Protein AF-A0A497SFF9-F1 (afdb_monomer_lite)

Foldseek 3Di:
DDDDDDDPVVVCVVDDDDDPPDDQCPQHEEEAEDDDPVRLCPSLVVQVVVVVVPRRYYEYEYPPVSLVVSCVPDVRYHGDD

Radius of gyration: 15.79 Å; chains: 1; bounding box: 39×29×37 Å

Secondary structure (DSSP, 8-state):
--PPP--GGGHHHHSPPPPTT--TTTT-EEEEE---SS-SSHHHHHHHHHHHHT-SEEEEE--HHHHHHHTTT-TT-EEE-

Sequence (81 aa):
MRVFEIKPTILKKAYKKRDEWCHKYDFGHLLVIGGSKHYSGSPAFNALAALRAGVDLVTIVAPERAANIIASFSPDLIAYP

pLDDT: mean 94.3, std 6.24, range [61.34, 98.62]

Structure (mmCIF, N/CA/C/O backbone):
data_AF-A0A497SFF9-F1
#
_entry.id   AF-A0A497SFF9-F1
#
loop_
_atom_site.group_PDB
_atom_site.id
_atom_site.type_symbol
_atom_site.label_atom_id
_atom_site.label_alt_id
_atom_site.label_comp_id
_atom_site.label_asym_id
_atom_site.label_entity_id
_atom_site.label_seq_id
_atom_site.pdbx_PDB_ins_code
_atom_site.Cartn_x
_atom_site.Cartn_y
_atom_site.Cartn_z
_atom_site.occupancy
_atom_site.B_iso_or_equiv
_atom_site.auth_seq_id
_atom_site.auth_comp_id
_atom_site.auth_asym_id
_atom_site.auth_atom_id
_atom_site.pdbx_PDB_model_num
ATOM 1 N N . MET A 1 1 ? -27.050 18.797 -11.709 1.00 61.34 1 MET A N 1
ATOM 2 C CA . MET A 1 1 ? -25.923 18.186 -10.970 1.00 61.34 1 MET A CA 1
ATOM 3 C C . MET A 1 1 ? -26.150 18.436 -9.486 1.00 61.34 1 MET A C 1
ATOM 5 O O . MET A 1 1 ? -26.270 19.594 -9.112 1.00 61.34 1 MET A O 1
ATOM 9 N N . ARG A 1 2 ? -26.331 17.398 -8.657 1.00 68.94 2 ARG A N 1
ATOM 10 C CA . ARG A 1 2 ? -26.486 17.579 -7.202 1.00 68.94 2 ARG A CA 1
ATOM 11 C C . ARG A 1 2 ? -25.096 17.637 -6.575 1.00 68.94 2 ARG A C 1
ATOM 13 O O . ARG A 1 2 ? -24.361 16.660 -6.655 1.00 68.94 2 ARG A O 1
ATOM 20 N N . VAL A 1 3 ? -24.743 18.784 -6.004 1.00 79.12 3 VAL A N 1
ATOM 21 C CA . VAL A 1 3 ? -23.512 18.956 -5.226 1.00 79.12 3 VAL A CA 1
ATOM 22 C C . VAL A 1 3 ? -23.840 18.608 -3.777 1.00 79.12 3 VAL A C 1
ATOM 24 O O . VAL A 1 3 ? -24.781 19.161 -3.211 1.00 79.12 3 VAL A O 1
ATOM 27 N N . PHE A 1 4 ? -23.099 17.665 -3.200 1.00 81.81 4 PHE A N 1
ATOM 28 C CA . PHE A 1 4 ? -23.215 17.298 -1.792 1.00 81.81 4 PHE A CA 1
ATOM 29 C C . PHE A 1 4 ? -22.051 17.913 -1.018 1.00 81.81 4 PHE A C 1
ATOM 31 O O . PHE A 1 4 ? -20.895 17.765 -1.406 1.00 81.81 4 PHE A O 1
ATOM 38 N N . GLU A 1 5 ? -22.358 18.595 0.080 1.00 86.25 5 GLU A N 1
ATOM 39 C CA . GLU A 1 5 ? -21.353 19.115 1.003 1.00 86.25 5 GLU A CA 1
ATOM 40 C C . GLU A 1 5 ? -20.809 17.974 1.881 1.00 86.25 5 GLU A C 1
ATOM 42 O O . GLU A 1 5 ? -21.574 17.260 2.540 1.00 86.25 5 GLU A O 1
ATOM 47 N N . ILE A 1 6 ? -19.484 17.798 1.913 1.00 88.75 6 ILE A N 1
ATOM 48 C CA . ILE A 1 6 ? -18.835 16.816 2.789 1.00 88.75 6 ILE A CA 1
ATOM 49 C C . ILE A 1 6 ? -18.736 17.401 4.200 1.00 88.75 6 ILE A C 1
ATOM 51 O O . ILE A 1 6 ? -17.885 18.240 4.483 1.00 88.75 6 ILE A O 1
ATOM 55 N N . LYS A 1 7 ? -19.594 16.928 5.108 1.00 91.06 7 LYS A N 1
ATOM 56 C CA . LYS A 1 7 ? -19.529 17.273 6.536 1.00 91.06 7 LYS A CA 1
ATOM 57 C C . LYS A 1 7 ? -18.659 16.268 7.304 1.00 91.06 7 LYS A C 1
ATOM 59 O O . LYS A 1 7 ? -18.718 15.073 6.994 1.00 91.06 7 LYS A O 1
ATOM 64 N N . PRO A 1 8 ? -17.938 16.679 8.370 1.00 87.81 8 PRO A N 1
ATOM 65 C CA . PRO A 1 8 ? -17.091 15.781 9.171 1.00 87.81 8 PRO A CA 1
ATOM 66 C C . PRO A 1 8 ? -17.816 14.547 9.726 1.00 87.81 8 PRO A C 1
ATOM 68 O O . PRO A 1 8 ? -17.214 13.498 9.942 1.00 87.81 8 PRO A O 1
ATOM 71 N N . THR A 1 9 ? -19.136 14.630 9.905 1.00 88.94 9 THR A N 1
ATOM 72 C CA . THR A 1 9 ? -19.996 13.511 10.314 1.00 88.94 9 THR A CA 1
ATOM 73 C C . THR A 1 9 ? -19.917 12.294 9.389 1.00 88.94 9 THR A C 1
ATOM 75 O O . THR A 1 9 ? -20.196 11.182 9.833 1.00 88.94 9 THR A O 1
ATOM 78 N N . ILE A 1 10 ? -19.541 12.473 8.117 1.00 90.56 10 ILE A N 1
ATOM 79 C CA . ILE A 1 10 ? -19.368 11.373 7.156 1.00 90.56 10 ILE A CA 1
ATOM 80 C C . ILE A 1 10 ? -18.182 10.483 7.548 1.00 90.56 10 ILE A C 1
ATOM 82 O O . ILE A 1 10 ? -18.251 9.270 7.359 1.00 90.56 10 ILE A O 1
ATOM 86 N N . LEU A 1 11 ? -17.138 11.043 8.169 1.00 86.56 11 LEU A N 1
ATOM 87 C CA . LEU A 1 11 ? -15.938 10.290 8.540 1.00 86.56 11 LEU A CA 1
ATOM 88 C C . LEU A 1 11 ? -16.252 9.159 9.523 1.00 86.56 11 LEU A C 1
ATOM 90 O O . LEU A 1 11 ? -15.763 8.053 9.338 1.00 86.56 11 LEU A O 1
ATOM 94 N N . LYS A 1 12 ? -17.148 9.388 10.495 1.00 86.06 12 LYS A N 1
ATOM 95 C CA . LYS A 1 12 ? -17.603 8.343 11.435 1.00 86.06 12 LYS A CA 1
ATOM 96 C C . LYS A 1 12 ? -18.356 7.197 10.749 1.00 86.06 12 LYS A C 1
ATOM 98 O O . LYS A 1 12 ? -18.420 6.100 11.291 1.00 86.06 12 LYS A O 1
ATOM 103 N N . LYS A 1 13 ? -18.965 7.455 9.586 1.00 87.00 1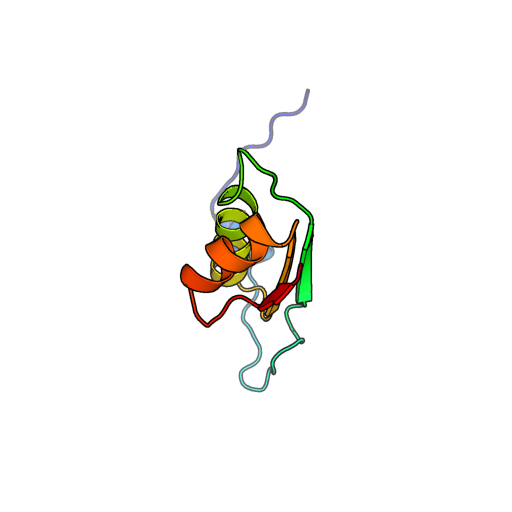3 LYS A N 1
ATOM 104 C CA . LYS A 1 13 ? -19.661 6.430 8.794 1.00 87.00 13 LYS A CA 1
ATOM 105 C C . LYS A 1 13 ? -18.688 5.638 7.921 1.00 87.00 13 LYS A C 1
ATOM 107 O O . LYS A 1 13 ? -18.875 4.436 7.769 1.00 87.00 13 LYS A O 1
ATOM 112 N N . ALA A 1 14 ? -17.680 6.311 7.364 1.00 87.06 14 ALA A N 1
ATOM 113 C CA . ALA A 1 14 ? -16.668 5.703 6.505 1.00 87.06 14 ALA A CA 1
ATOM 114 C C . ALA A 1 14 ? -15.628 4.894 7.302 1.00 87.06 14 ALA A C 1
ATOM 116 O O . ALA A 1 14 ? -15.318 3.767 6.932 1.00 87.06 14 ALA A O 1
ATOM 117 N N . TYR A 1 15 ? -15.141 5.434 8.423 1.00 87.56 15 TYR A N 1
ATOM 118 C CA . TYR A 1 15 ? -14.127 4.813 9.276 1.00 87.56 15 TYR A CA 1
ATOM 119 C C . TYR A 1 15 ? -14.761 4.302 10.570 1.00 87.56 15 TYR A C 1
ATOM 121 O O . TYR A 1 15 ? -14.947 5.045 11.536 1.00 87.56 15 TYR A O 1
ATOM 129 N N 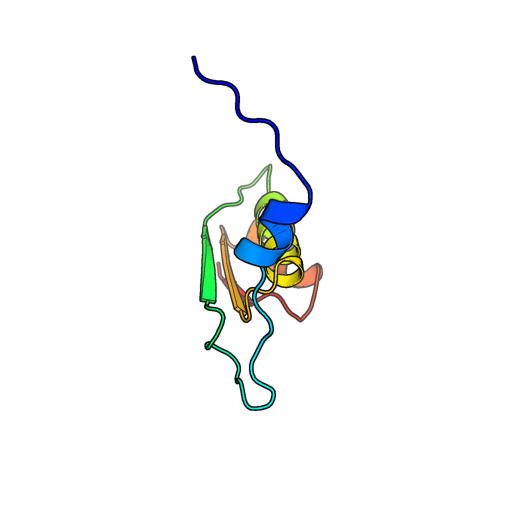. LYS A 1 16 ? -15.118 3.017 10.580 1.00 89.12 16 LYS A N 1
ATOM 130 C CA . LYS A 1 16 ? -15.629 2.337 11.777 1.00 89.12 16 LYS A CA 1
ATOM 131 C C . LYS A 1 16 ? -14.473 1.946 12.702 1.00 89.12 16 LYS A C 1
ATOM 133 O O . LYS A 1 16 ? -13.353 1.727 12.242 1.00 89.12 16 LYS A O 1
ATOM 138 N N . LYS A 1 17 ? -14.752 1.837 14.006 1.00 91.88 17 LYS A N 1
ATOM 139 C CA . LYS A 1 17 ? -13.789 1.289 14.973 1.00 91.88 17 LYS A CA 1
ATOM 140 C C . LYS A 1 17 ? -13.450 -0.151 14.563 1.00 91.88 17 LYS A C 1
ATOM 142 O O . LYS A 1 17 ? -14.358 -0.912 14.233 1.00 91.88 17 LYS A O 1
ATOM 147 N N . ARG A 1 18 ? -12.161 -0.493 14.574 1.00 93.50 18 ARG A N 1
ATOM 148 C CA . ARG A 1 18 ? -11.680 -1.861 14.347 1.00 93.50 18 ARG A CA 1
ATOM 149 C C . ARG A 1 18 ? -11.877 -2.704 15.601 1.00 93.50 18 ARG A C 1
ATOM 151 O O . ARG A 1 18 ? -11.807 -2.166 16.708 1.00 93.50 18 ARG A O 1
ATOM 158 N N . ASP A 1 19 ? -12.128 -3.993 15.408 1.00 95.31 19 ASP A N 1
ATOM 159 C CA . ASP A 1 19 ? -12.059 -4.965 16.498 1.00 95.31 19 ASP A CA 1
ATOM 160 C C . ASP A 1 19 ? -10.628 -4.998 17.064 1.00 95.31 19 ASP A C 1
ATOM 162 O O . ASP A 1 19 ? -9.667 -4.751 16.338 1.00 95.31 19 ASP A O 1
ATOM 166 N N . GLU A 1 20 ? -10.479 -5.264 18.357 1.00 95.88 20 GLU A N 1
ATOM 167 C CA . GLU A 1 20 ? -9.168 -5.392 19.004 1.00 95.88 20 GLU A CA 1
ATOM 168 C C . GLU A 1 20 ? -8.460 -6.688 18.590 1.00 95.88 20 GLU A C 1
ATOM 170 O O . GLU A 1 20 ? -7.232 -6.745 18.589 1.00 95.88 20 GLU A O 1
ATOM 175 N N . TRP A 1 21 ? -9.229 -7.698 18.177 1.00 96.12 21 TRP A N 1
ATOM 176 C CA . TRP A 1 21 ? -8.738 -9.011 17.760 1.00 96.12 21 TRP A CA 1
ATOM 177 C C . TRP A 1 21 ? -8.717 -9.191 16.239 1.00 96.12 21 TRP A C 1
ATOM 179 O O . TRP A 1 21 ? -8.660 -10.317 15.755 1.00 96.12 21 TRP A O 1
ATOM 189 N N . CYS A 1 22 ? -8.765 -8.099 15.472 1.00 96.12 22 CYS A N 1
ATOM 190 C CA . CYS A 1 22 ? -8.635 -8.164 14.019 1.00 96.12 22 CYS A CA 1
ATOM 191 C C . CYS A 1 22 ? -7.214 -8.554 13.575 1.00 96.12 22 CYS A C 1
ATOM 193 O O . CYS A 1 22 ? -6.224 -8.300 14.268 1.00 96.12 22 CYS A O 1
ATOM 195 N N . HIS A 1 23 ? -7.102 -9.106 12.373 1.00 94.81 23 HIS A N 1
ATOM 196 C CA . HIS A 1 23 ? -5.864 -9.590 11.780 1.00 94.81 23 HIS A CA 1
ATOM 197 C C . HIS A 1 23 ? -5.576 -8.925 10.432 1.00 94.81 23 HIS A C 1
ATOM 199 O O . HIS A 1 23 ? -6.422 -8.254 9.842 1.00 94.81 23 HIS A O 1
ATOM 205 N N . LYS A 1 24 ? -4.357 -9.138 9.916 1.00 92.31 24 LYS A N 1
ATOM 206 C CA . LYS A 1 24 ? -4.063 -8.817 8.514 1.00 92.31 24 LYS A CA 1
ATOM 207 C C . LYS A 1 24 ? -5.071 -9.538 7.617 1.00 92.31 24 LYS A C 1
ATOM 209 O O . LYS A 1 24 ? -5.357 -10.704 7.868 1.00 92.31 24 LYS A O 1
ATOM 214 N N . TYR A 1 25 ? -5.494 -8.862 6.552 1.00 94.56 25 TYR A N 1
ATOM 215 C CA . TYR A 1 25 ? -6.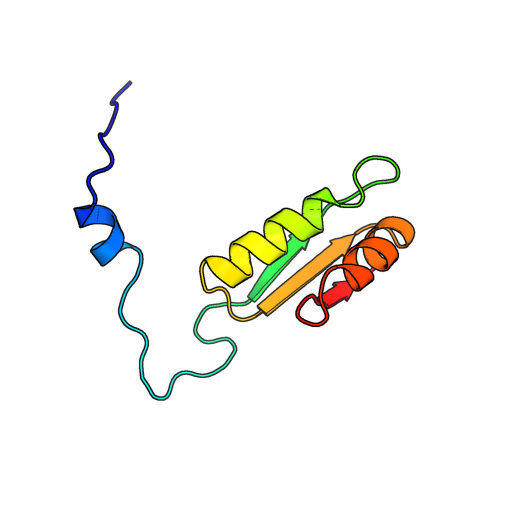520 -9.263 5.580 1.00 94.56 25 TYR A CA 1
ATOM 216 C C . TYR A 1 25 ? -7.967 -8.952 5.987 1.00 94.56 25 TYR A C 1
ATOM 218 O O . TYR A 1 25 ? -8.818 -8.927 5.096 1.00 94.56 25 TYR A O 1
ATOM 226 N N . ASP A 1 26 ? -8.256 -8.602 7.245 1.00 95.88 26 ASP A N 1
ATOM 227 C CA . ASP A 1 26 ? -9.612 -8.19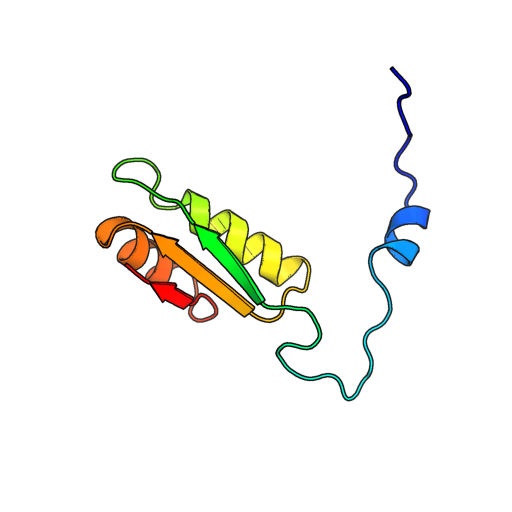9 7.654 1.00 95.88 26 ASP A CA 1
ATOM 228 C C . ASP A 1 26 ? -10.035 -6.854 7.044 1.00 95.88 26 ASP A C 1
ATOM 230 O O . ASP A 1 26 ? -11.222 -6.610 6.815 1.00 95.88 26 ASP A O 1
ATOM 234 N N . PHE A 1 27 ? -9.072 -5.980 6.734 1.00 95.50 27 PHE A N 1
ATOM 235 C CA . PHE A 1 27 ? -9.306 -4.672 6.108 1.00 95.50 27 PHE A CA 1
ATOM 236 C C . PHE A 1 27 ? -8.841 -4.623 4.651 1.00 95.50 27 PHE A C 1
ATOM 238 O O . PHE A 1 27 ? -8.659 -3.549 4.072 1.00 95.50 27 PHE A O 1
ATOM 245 N N . GLY A 1 28 ? -8.720 -5.802 4.041 1.00 95.69 28 GLY A N 1
ATOM 246 C CA . GLY A 1 28 ? -8.541 -5.977 2.611 1.00 95.69 28 GLY A CA 1
ATOM 247 C C . GLY A 1 28 ? -7.094 -5.934 2.134 1.00 95.69 28 GLY A C 1
ATOM 248 O O . GLY A 1 28 ? -6.165 -5.493 2.814 1.00 95.69 28 GLY A O 1
ATOM 249 N N . HIS A 1 29 ? -6.935 -6.405 0.902 1.00 97.44 29 HIS A N 1
ATOM 250 C CA . HIS A 1 29 ? -5.682 -6.431 0.164 1.00 97.44 29 HIS A CA 1
ATOM 251 C C . HIS A 1 29 ? -5.897 -5.721 -1.169 1.00 97.44 29 HIS A C 1
ATOM 253 O O . HIS A 1 29 ? -6.723 -6.138 -1.982 1.00 97.44 29 HIS A O 1
ATOM 259 N N . LEU A 1 30 ? -5.189 -4.614 -1.372 1.00 98.12 30 LEU A N 1
ATOM 260 C CA . LEU A 1 30 ? -5.287 -3.812 -2.585 1.00 98.12 30 LEU A CA 1
ATOM 261 C C . LEU A 1 30 ? -4.224 -4.237 -3.599 1.00 98.12 30 LEU A C 1
ATOM 263 O O . LEU A 1 30 ? -3.043 -4.328 -3.268 1.00 98.12 30 LEU A O 1
ATOM 267 N N . LEU A 1 31 ? -4.636 -4.400 -4.855 1.00 98.38 31 LEU A N 1
ATOM 268 C CA . LEU A 1 31 ? -3.735 -4.517 -5.996 1.00 98.38 31 LEU A CA 1
ATOM 269 C C . LEU A 1 31 ? -3.695 -3.188 -6.761 1.00 98.38 31 LEU A C 1
ATOM 271 O O . LEU A 1 31 ? -4.718 -2.726 -7.265 1.00 98.38 31 LEU A O 1
ATOM 275 N N . VAL A 1 32 ? -2.514 -2.585 -6.871 1.00 98.38 32 VAL A N 1
ATOM 276 C CA . VAL A 1 32 ? -2.267 -1.394 -7.693 1.00 98.38 32 VAL A CA 1
ATOM 277 C C . VAL A 1 32 ? -1.526 -1.824 -8.950 1.00 98.38 32 VAL A C 1
ATOM 279 O O . VAL A 1 32 ? -0.394 -2.291 -8.874 1.00 98.38 32 VAL A O 1
ATOM 282 N N . ILE A 1 33 ? -2.144 -1.642 -10.114 1.00 98.25 33 ILE A N 1
ATOM 283 C CA . ILE A 1 33 ? -1.514 -1.939 -11.404 1.00 98.25 33 ILE A CA 1
ATOM 284 C C . ILE A 1 33 ? -1.160 -0.621 -12.074 1.00 98.25 33 ILE A C 1
ATOM 286 O O . ILE A 1 33 ? -2.032 0.213 -12.322 1.00 98.25 33 ILE A O 1
ATOM 290 N N . GLY A 1 34 ? 0.116 -0.420 -12.373 1.00 96.50 34 GLY A N 1
ATOM 291 C CA . GLY A 1 34 ? 0.543 0.779 -13.074 1.00 96.50 34 GLY A CA 1
ATOM 292 C C . GLY A 1 34 ? 2.034 1.021 -12.979 1.00 96.50 34 GLY A C 1
ATOM 293 O O . GLY A 1 34 ? 2.791 0.221 -12.451 1.00 96.50 34 GLY A O 1
ATOM 294 N N . GLY A 1 35 ? 2.455 2.178 -13.474 1.00 96.88 35 GLY A N 1
ATOM 295 C CA . GLY A 1 35 ? 3.865 2.509 -13.609 1.00 96.88 35 GLY A CA 1
ATOM 296 C C . GLY A 1 35 ? 4.335 2.345 -15.045 1.00 96.88 35 GLY A C 1
ATOM 297 O O . GLY A 1 35 ? 3.744 1.640 -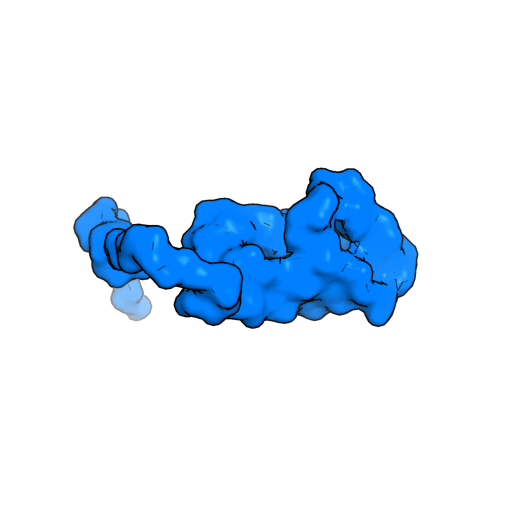15.861 1.00 96.88 35 GLY A O 1
ATOM 298 N N . SER A 1 36 ? 5.386 3.076 -15.386 1.00 96.88 36 SER A N 1
ATOM 299 C CA . SER A 1 36 ? 5.946 3.069 -16.733 1.00 96.88 36 SER A CA 1
ATOM 300 C C . SER A 1 36 ? 7.407 3.500 -16.708 1.00 96.88 36 SER A C 1
ATOM 302 O O . SER A 1 36 ? 7.974 3.812 -15.656 1.00 96.88 36 SER A O 1
ATOM 304 N N . LYS A 1 37 ? 8.020 3.586 -17.892 1.00 95.00 37 LYS A N 1
ATOM 305 C CA . LYS A 1 37 ? 9.353 4.176 -18.055 1.00 95.00 37 LYS A CA 1
ATOM 306 C C . LYS A 1 37 ? 9.432 5.607 -17.498 1.00 95.00 37 LYS A C 1
ATOM 308 O O . LYS A 1 37 ? 10.456 5.976 -16.929 1.00 95.00 37 LYS A O 1
ATOM 313 N N . HIS A 1 38 ? 8.366 6.394 -17.621 1.00 96.06 38 HIS A N 1
ATOM 314 C CA . HIS A 1 38 ? 8.356 7.796 -17.190 1.00 96.06 38 HIS A CA 1
ATOM 315 C C . HIS A 1 38 ? 7.696 8.000 -15.822 1.00 96.06 38 HIS A C 1
ATOM 317 O O . HIS A 1 38 ? 8.146 8.841 -15.052 1.00 96.06 38 HIS A O 1
ATOM 323 N N . TYR A 1 39 ? 6.680 7.202 -15.487 1.00 96.62 39 TYR A N 1
ATOM 324 C CA . TYR A 1 39 ? 5.878 7.371 -14.273 1.00 96.62 39 TYR A CA 1
ATOM 325 C C . TYR A 1 39 ? 6.105 6.229 -13.281 1.00 96.62 39 TYR A C 1
ATOM 327 O O . TYR A 1 39 ? 5.164 5.559 -12.866 1.00 96.62 39 TYR A O 1
ATOM 335 N N . SER A 1 40 ? 7.359 5.982 -12.901 1.00 96.56 40 SER A N 1
ATOM 336 C CA . SER A 1 40 ? 7.714 4.871 -12.006 1.00 96.56 40 SER A CA 1
ATOM 337 C C . SER A 1 40 ? 7.194 5.041 -10.576 1.00 96.56 40 SER A C 1
ATOM 339 O O . SER A 1 40 ? 6.846 4.054 -9.950 1.00 96.56 40 SER A O 1
ATOM 341 N N . GLY A 1 41 ? 7.106 6.269 -10.056 1.00 95.62 41 GLY A N 1
ATOM 342 C CA . GLY A 1 41 ? 6.712 6.514 -8.658 1.00 95.62 41 GLY A CA 1
ATOM 343 C C . GLY A 1 41 ? 5.203 6.599 -8.401 1.00 95.62 41 GLY A C 1
ATOM 344 O O . GLY A 1 41 ? 4.770 6.497 -7.257 1.00 95.62 41 GLY A O 1
ATOM 345 N N . SER A 1 42 ? 4.380 6.777 -9.441 1.00 96.81 42 SER A N 1
ATOM 346 C CA . SER A 1 42 ? 2.932 6.990 -9.271 1.00 96.81 42 SER A CA 1
ATOM 347 C C . SER A 1 42 ? 2.222 5.837 -8.535 1.00 96.81 42 SER A C 1
ATOM 349 O O . SER A 1 42 ? 1.445 6.123 -7.620 1.00 96.81 42 SER A O 1
ATOM 351 N N . PRO A 1 43 ? 2.501 4.549 -8.828 1.00 98.12 43 PRO A N 1
ATOM 352 C CA . PRO A 1 43 ? 1.897 3.444 -8.082 1.00 98.12 43 PRO A CA 1
ATOM 353 C C . PRO A 1 43 ? 2.278 3.425 -6.595 1.00 98.12 43 PRO A C 1
ATOM 355 O O . PRO A 1 43 ? 1.433 3.099 -5.763 1.00 98.12 43 PRO A O 1
ATOM 358 N N . ALA A 1 44 ? 3.506 3.834 -6.244 1.00 97.81 44 ALA A N 1
ATOM 359 C CA . ALA A 1 44 ? 3.955 3.895 -4.852 1.00 97.81 44 ALA A CA 1
ATOM 360 C C . ALA A 1 44 ? 3.112 4.874 -4.023 1.00 97.81 44 ALA A C 1
ATOM 362 O O . ALA A 1 44 ? 2.710 4.548 -2.910 1.00 97.81 44 ALA A O 1
ATOM 363 N N . PHE A 1 45 ? 2.783 6.053 -4.567 1.00 97.56 45 PHE A N 1
ATOM 364 C CA . PHE A 1 45 ? 1.948 7.028 -3.857 1.00 97.56 45 PHE A CA 1
ATOM 365 C C . PHE A 1 45 ? 0.530 6.515 -3.601 1.00 97.56 45 PHE A C 1
ATOM 367 O O . PHE A 1 45 ? 0.013 6.698 -2.501 1.00 97.56 45 PHE A O 1
ATOM 374 N N . ASN A 1 46 ? -0.072 5.828 -4.576 1.00 98.00 46 ASN A N 1
ATOM 375 C CA . ASN A 1 46 ? -1.379 5.194 -4.388 1.00 98.00 46 ASN A CA 1
ATOM 376 C C . ASN A 1 46 ? -1.329 4.136 -3.278 1.00 98.00 46 ASN A C 1
ATOM 378 O O . ASN A 1 46 ? -2.201 4.108 -2.412 1.00 98.00 46 ASN A O 1
ATOM 382 N N . ALA A 1 47 ? -0.286 3.305 -3.267 1.00 98.19 47 ALA A N 1
ATOM 383 C CA . ALA A 1 47 ? -0.128 2.258 -2.268 1.00 98.19 47 ALA A CA 1
ATOM 384 C C . ALA A 1 47 ? 0.108 2.811 -0.856 1.00 98.19 47 ALA A C 1
ATOM 386 O O . ALA A 1 47 ? -0.551 2.393 0.093 1.00 98.19 47 ALA A O 1
ATOM 387 N N . LEU A 1 48 ? 0.985 3.806 -0.712 1.00 98.12 48 LEU A N 1
ATOM 388 C CA . LEU A 1 48 ? 1.240 4.462 0.572 1.00 98.12 48 LEU A CA 1
ATOM 389 C C . LEU A 1 48 ? -0.008 5.183 1.096 1.00 98.12 48 LEU A C 1
ATOM 391 O O . LEU A 1 48 ? -0.308 5.103 2.287 1.00 98.12 48 LEU A O 1
ATOM 395 N N . ALA A 1 49 ? -0.765 5.850 0.219 1.00 98.12 49 ALA A N 1
ATOM 396 C CA . ALA A 1 49 ? -2.035 6.467 0.591 1.00 98.12 49 ALA A CA 1
ATOM 397 C C . ALA A 1 49 ? -3.063 5.419 1.051 1.00 98.12 49 ALA A C 1
ATOM 399 O O . ALA A 1 49 ? -3.748 5.640 2.048 1.00 98.12 49 ALA A O 1
ATOM 400 N N . ALA A 1 50 ? -3.133 4.265 0.383 1.00 97.56 50 ALA A N 1
ATOM 401 C CA . ALA A 1 50 ? -4.020 3.170 0.766 1.00 97.56 50 ALA A CA 1
ATOM 402 C C . ALA A 1 50 ? -3.664 2.576 2.139 1.00 97.56 50 ALA A C 1
ATOM 404 O O . ALA A 1 50 ? -4.551 2.413 2.977 1.00 97.56 50 ALA A O 1
ATOM 405 N N . LEU A 1 51 ? -2.375 2.338 2.413 1.00 97.00 51 LEU A N 1
ATOM 406 C CA . LEU A 1 51 ? -1.911 1.901 3.736 1.00 97.00 51 LEU A CA 1
ATOM 407 C C . LEU A 1 51 ? -2.288 2.922 4.821 1.00 97.00 51 LEU A C 1
ATOM 409 O O . LEU A 1 51 ? -2.807 2.558 5.873 1.00 97.00 51 LEU A O 1
ATOM 413 N N . ARG A 1 52 ? -2.115 4.225 4.549 1.00 96.00 52 ARG A N 1
ATOM 414 C CA . ARG A 1 52 ? -2.529 5.301 5.471 1.00 96.00 52 ARG A CA 1
ATOM 415 C C . ARG A 1 52 ? -4.043 5.379 5.672 1.00 96.00 52 ARG A C 1
ATOM 417 O O . ARG A 1 52 ? -4.478 5.756 6.756 1.00 96.00 52 ARG A O 1
ATOM 424 N N . ALA A 1 53 ? -4.834 5.019 4.664 1.00 94.62 53 ALA A N 1
ATOM 425 C CA . ALA A 1 53 ? -6.288 4.915 4.767 1.00 94.62 53 ALA A CA 1
ATOM 426 C C . ALA A 1 53 ? -6.749 3.654 5.527 1.00 94.62 53 ALA A C 1
ATOM 428 O O . ALA A 1 53 ? -7.922 3.552 5.886 1.00 94.62 53 ALA A O 1
ATOM 429 N N . GLY A 1 54 ? -5.835 2.719 5.809 1.00 94.69 54 GLY A N 1
ATOM 430 C CA . GLY A 1 54 ? -6.093 1.523 6.600 1.00 94.69 54 GLY A CA 1
ATOM 431 C C . GLY A 1 54 ? -6.261 0.236 5.792 1.00 94.69 54 GLY A C 1
ATOM 432 O O . GLY A 1 54 ? -6.790 -0.733 6.325 1.00 94.69 54 GLY A O 1
ATOM 433 N N . VAL A 1 55 ? -5.839 0.178 4.532 1.00 96.69 55 VAL A N 1
ATOM 434 C CA . VAL A 1 55 ? -5.715 -1.125 3.860 1.00 96.69 55 VAL A CA 1
ATOM 435 C C . VAL A 1 55 ? -4.600 -1.922 4.544 1.00 96.69 55 VAL A C 1
ATOM 437 O O . VAL A 1 55 ? -3.549 -1.357 4.841 1.00 96.69 55 VAL A O 1
ATOM 440 N N . ASP A 1 56 ? -4.809 -3.215 4.797 1.00 96.62 56 ASP A N 1
ATOM 441 C CA . ASP A 1 56 ? -3.815 -4.018 5.523 1.00 96.62 56 ASP A CA 1
ATOM 442 C C . ASP A 1 56 ? -2.593 -4.346 4.671 1.00 96.62 56 ASP A C 1
ATOM 444 O O . ASP A 1 56 ? -1.465 -4.375 5.165 1.00 96.62 56 ASP A O 1
ATOM 448 N N . LEU A 1 57 ? -2.825 -4.644 3.393 1.00 97.31 57 LEU A N 1
ATOM 449 C CA . LEU A 1 57 ? -1.790 -5.049 2.454 1.00 97.31 57 LEU A CA 1
ATOM 450 C C . LEU A 1 57 ? -1.992 -4.370 1.113 1.00 97.31 57 LEU A C 1
ATOM 452 O O . LEU A 1 57 ? -3.114 -4.249 0.617 1.00 97.31 57 LEU A O 1
ATOM 456 N N . VAL A 1 58 ? -0.885 -3.986 0.487 1.00 98.12 58 VAL A N 1
ATOM 457 C CA . VAL A 1 58 ? -0.899 -3.479 -0.880 1.00 98.12 58 VAL A CA 1
ATOM 458 C C . VAL A 1 58 ? 0.164 -4.193 -1.696 1.00 98.12 58 VAL A C 1
ATOM 460 O O . VAL A 1 58 ? 1.342 -4.188 -1.342 1.00 98.12 58 VAL A O 1
ATOM 463 N N . THR A 1 59 ? -0.264 -4.785 -2.806 1.00 98.31 59 THR A N 1
ATOM 464 C CA . THR A 1 59 ? 0.622 -5.314 -3.839 1.00 98.31 59 THR A CA 1
ATOM 465 C C . THR A 1 59 ? 0.580 -4.401 -5.045 1.00 98.31 59 THR A C 1
ATOM 467 O O . THR A 1 59 ? -0.480 -3.936 -5.457 1.00 98.31 59 THR A O 1
ATOM 470 N N . ILE A 1 60 ? 1.744 -4.135 -5.612 1.00 98.62 60 ILE A N 1
ATOM 471 C CA . ILE A 1 60 ? 1.919 -3.277 -6.769 1.00 98.62 60 ILE A CA 1
ATOM 472 C C . ILE A 1 60 ? 2.468 -4.142 -7.893 1.00 98.62 60 ILE A C 1
ATOM 474 O O . ILE A 1 60 ? 3.488 -4.795 -7.705 1.00 98.62 60 ILE A O 1
ATOM 478 N N . VAL A 1 61 ? 1.806 -4.129 -9.045 1.00 98.56 61 VAL A N 1
ATOM 479 C CA . VAL A 1 61 ? 2.289 -4.774 -10.271 1.00 98.56 61 VAL A CA 1
ATOM 480 C C . VAL A 1 61 ? 2.653 -3.679 -11.262 1.00 98.56 61 VAL A C 1
ATOM 482 O O . VAL A 1 61 ? 1.808 -2.859 -11.638 1.00 98.56 61 VAL A O 1
ATOM 485 N N . ALA A 1 62 ? 3.924 -3.632 -11.641 1.00 98.38 62 ALA A N 1
ATOM 486 C CA . ALA A 1 62 ? 4.498 -2.561 -12.442 1.00 98.38 62 ALA A CA 1
ATOM 487 C C . ALA A 1 62 ? 5.649 -3.104 -13.290 1.00 98.38 62 ALA A C 1
ATOM 489 O O . ALA A 1 62 ? 6.363 -3.954 -12.788 1.00 98.38 62 ALA A O 1
ATOM 490 N N . PRO A 1 63 ? 5.941 -2.558 -14.488 1.00 98.38 63 PRO A N 1
ATOM 491 C CA . PRO A 1 63 ? 7.102 -2.991 -15.265 1.00 98.38 63 PRO A CA 1
ATOM 492 C C . PRO A 1 63 ? 8.380 -3.012 -14.418 1.00 98.38 63 PRO A C 1
ATOM 494 O O . PRO A 1 63 ? 8.604 -2.073 -13.656 1.00 98.38 63 PRO A O 1
ATOM 497 N N . GLU A 1 64 ? 9.238 -4.015 -14.601 1.00 98.12 64 GLU A N 1
ATOM 498 C CA . GLU A 1 64 ? 10.389 -4.320 -13.731 1.00 98.12 64 GLU A CA 1
ATOM 499 C C . GLU A 1 64 ? 11.174 -3.097 -13.227 1.00 98.12 64 GLU A C 1
ATOM 501 O O . GLU A 1 64 ? 11.378 -2.927 -12.026 1.00 98.12 64 GLU A O 1
ATOM 506 N N . ARG A 1 65 ? 11.559 -2.174 -14.119 1.00 97.44 65 ARG A N 1
ATOM 507 C CA . ARG A 1 65 ? 12.261 -0.943 -13.716 1.00 97.44 65 ARG A CA 1
ATOM 508 C C . ARG A 1 65 ? 11.458 -0.111 -12.710 1.00 97.44 65 ARG A C 1
ATOM 510 O O . ARG A 1 65 ? 12.036 0.448 -11.783 1.00 97.44 65 ARG A O 1
ATOM 517 N N . ALA A 1 66 ? 10.154 0.040 -12.927 1.00 98.25 66 ALA A N 1
ATOM 518 C CA . ALA A 1 66 ? 9.280 0.751 -12.006 1.00 98.25 66 ALA A CA 1
ATOM 519 C C . ALA A 1 66 ? 9.112 -0.031 -10.698 1.00 98.25 66 ALA A C 1
ATOM 521 O O . ALA A 1 66 ? 9.292 0.577 -9.649 1.00 98.25 66 ALA A O 1
ATOM 522 N N . ALA A 1 67 ? 8.863 -1.345 -10.744 1.00 98.25 67 ALA A N 1
ATOM 523 C CA . ALA A 1 67 ? 8.749 -2.182 -9.545 1.00 98.25 67 ALA A CA 1
ATOM 524 C C . ALA A 1 67 ? 9.999 -2.094 -8.650 1.00 98.25 67 ALA A C 1
ATOM 526 O O . ALA A 1 67 ? 9.874 -1.842 -7.454 1.00 98.25 67 ALA A O 1
ATOM 527 N N . ASN A 1 68 ? 11.199 -2.172 -9.235 1.00 97.56 68 ASN A N 1
ATOM 528 C CA . ASN A 1 68 ? 12.467 -2.050 -8.507 1.00 97.56 68 ASN A CA 1
ATOM 529 C C . ASN A 1 68 ? 12.642 -0.677 -7.839 1.00 97.56 68 ASN A C 1
ATOM 531 O O . ASN A 1 68 ? 13.136 -0.587 -6.719 1.00 97.56 68 ASN A O 1
ATOM 535 N N . ILE A 1 69 ? 12.220 0.403 -8.508 1.00 97.81 69 ILE A N 1
ATOM 536 C CA . ILE A 1 69 ? 12.235 1.750 -7.918 1.00 97.81 69 ILE A CA 1
ATOM 537 C C . ILE A 1 69 ? 11.194 1.853 -6.799 1.00 97.81 69 ILE A C 1
ATOM 539 O O . ILE A 1 69 ? 11.481 2.410 -5.751 1.00 97.81 69 ILE A O 1
ATOM 543 N N . ILE A 1 70 ? 9.989 1.325 -7.003 1.00 98.12 70 ILE A N 1
ATOM 544 C CA . ILE A 1 70 ? 8.905 1.366 -6.015 1.00 98.12 70 ILE A CA 1
ATOM 545 C C . ILE A 1 70 ? 9.294 0.593 -4.746 1.00 98.12 70 ILE A C 1
ATOM 547 O O . ILE A 1 70 ? 9.026 1.069 -3.644 1.00 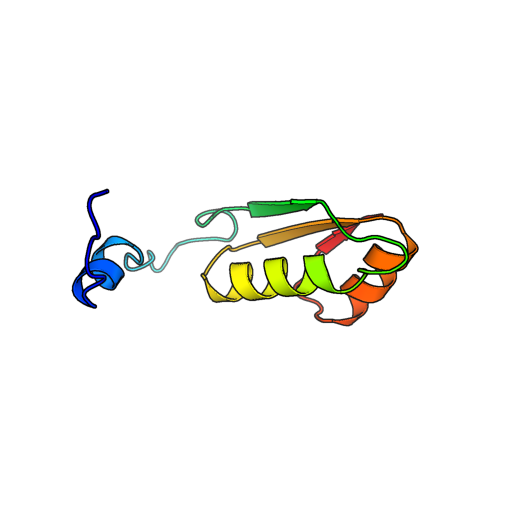98.12 70 ILE A O 1
ATOM 551 N N . ALA A 1 71 ? 9.970 -0.550 -4.887 1.00 97.50 71 ALA A N 1
ATOM 552 C CA . ALA A 1 71 ? 10.437 -1.372 -3.771 1.00 97.50 71 ALA A CA 1
ATOM 553 C C . ALA A 1 71 ? 11.392 -0.628 -2.818 1.00 97.50 71 ALA A C 1
ATOM 555 O O . ALA A 1 71 ? 11.510 -1.008 -1.656 1.00 97.50 71 ALA A O 1
ATOM 556 N N . SER A 1 72 ? 12.057 0.444 -3.269 1.00 96.88 72 SER A N 1
ATOM 557 C CA . SER A 1 72 ? 12.953 1.236 -2.416 1.00 96.88 72 SER A CA 1
ATOM 558 C C . SER A 1 72 ? 12.245 2.313 -1.585 1.00 96.88 72 SER A C 1
ATOM 560 O O . SER A 1 72 ? 12.880 2.923 -0.727 1.00 96.88 72 SER A O 1
ATOM 562 N N . PHE A 1 73 ? 10.945 2.559 -1.803 1.00 96.75 73 PHE A N 1
ATOM 563 C CA . PHE A 1 73 ? 10.214 3.629 -1.110 1.00 96.75 73 PHE A CA 1
ATOM 564 C C . PHE A 1 73 ? 9.845 3.257 0.332 1.00 96.75 73 PHE A C 1
ATOM 566 O O . PHE A 1 73 ? 9.877 4.118 1.209 1.00 96.75 73 PHE A O 1
ATOM 573 N N . SER A 1 74 ? 9.448 2.006 0.582 1.00 96.19 74 SER A N 1
ATOM 574 C CA . SER A 1 74 ? 9.105 1.509 1.919 1.00 96.19 74 SER A CA 1
ATOM 575 C C . SER A 1 74 ? 9.134 -0.024 1.955 1.00 96.19 74 SER A C 1
ATOM 577 O O . SER A 1 74 ? 8.637 -0.643 1.012 1.00 96.19 74 SER A O 1
ATOM 579 N N . PRO A 1 75 ? 9.627 -0.643 3.047 1.00 95.50 75 PRO A N 1
ATOM 580 C CA . PRO A 1 75 ? 9.580 -2.094 3.232 1.00 95.50 75 PRO A CA 1
ATOM 581 C C . PRO A 1 75 ? 8.155 -2.652 3.402 1.00 95.50 75 PRO A C 1
ATOM 583 O O . PRO A 1 75 ? 7.967 -3.860 3.297 1.00 95.50 75 PRO A O 1
ATOM 586 N N . ASP A 1 76 ? 7.154 -1.800 3.650 1.00 95.62 76 ASP A N 1
ATOM 587 C CA . ASP A 1 76 ? 5.751 -2.225 3.769 1.00 95.62 76 ASP A CA 1
ATOM 588 C C . ASP A 1 76 ? 5.106 -2.548 2.407 1.00 95.62 76 ASP A C 1
ATOM 590 O O . ASP A 1 76 ? 4.029 -3.145 2.353 1.00 95.62 76 ASP A O 1
ATOM 594 N N . LEU A 1 77 ? 5.726 -2.121 1.299 1.00 96.94 77 LEU A N 1
ATOM 595 C CA . LEU A 1 77 ? 5.191 -2.297 -0.049 1.00 96.94 77 LEU A CA 1
ATOM 596 C C . LEU A 1 77 ? 5.636 -3.629 -0.653 1.00 96.94 77 LEU A C 1
ATOM 598 O O . LEU A 1 77 ? 6.822 -3.946 -0.695 1.00 96.94 77 LEU A O 1
ATOM 602 N N . ILE A 1 78 ? 4.685 -4.367 -1.225 1.00 98.06 78 ILE A N 1
ATOM 603 C CA . ILE A 1 78 ? 4.973 -5.555 -2.032 1.00 98.06 78 ILE A CA 1
ATOM 604 C C . ILE A 1 78 ? 4.995 -5.116 -3.499 1.00 98.06 78 ILE A C 1
ATOM 606 O O . ILE A 1 78 ? 3.940 -4.853 -4.070 1.00 98.06 78 ILE A O 1
ATOM 610 N N . ALA A 1 79 ? 6.174 -5.015 -4.112 1.00 97.88 79 ALA A N 1
ATOM 611 C CA . ALA A 1 79 ? 6.320 -4.647 -5.522 1.00 97.88 79 ALA A CA 1
ATOM 612 C C . ALA A 1 79 ? 6.690 -5.868 -6.375 1.00 97.88 79 ALA A C 1
ATOM 614 O O . ALA A 1 79 ? 7.626 -6.595 -6.045 1.00 97.88 79 ALA A O 1
ATOM 615 N N . TYR A 1 80 ? 5.958 -6.075 -7.468 1.00 97.19 80 TYR A N 1
ATOM 616 C CA . TYR A 1 80 ? 6.120 -7.192 -8.393 1.00 97.19 80 TYR A CA 1
ATOM 617 C C . TYR A 1 80 ? 6.269 -6.679 -9.844 1.00 97.19 80 TYR A C 1
ATOM 619 O O . TYR A 1 80 ? 5.521 -5.769 -10.223 1.00 97.19 80 TYR A O 1
ATOM 627 N N . PRO A 1 81 ? 7.241 -7.203 -10.621 1.00 94.06 81 PRO A N 1
ATOM 628 C CA . PRO A 1 81 ? 7.498 -6.812 -12.011 1.00 94.06 81 PRO A CA 1
ATOM 629 C C . PRO A 1 81 ? 6.401 -7.219 -13.013 1.00 94.06 81 PRO A C 1
ATOM 631 O O . PRO A 1 81 ? 5.659 -8.188 -12.741 1.00 94.06 81 PRO A O 1
#